Protein AF-A0A9E6EYE8-F1 (afdb_monomer)

pLDDT: mean 76.61, std 19.28, range [42.81, 94.75]

Sequence (76 aa):
MILKFWCISCKKIFENEGNKKEWIDVIYGPCMKYIAECPECKTECNEYREPSYQKKSSQTPQMGCAGHCNNCEYSH

Radius of gyration: 23.41 Å; Cα contacts (8 Å, |Δi|>4): 96; chains: 1; bounding box: 56×37×52 Å

Mean predicted aligned error: 14.12 Å

Secondary structure (DSSP, 8-state):
--EEEEETTTTEEEEE--EEEEEEETTTEEEEEEEEE-TTT--EEEE-----------------------------

Structure (mmCIF, N/CA/C/O backbone):
data_AF-A0A9E6EYE8-F1
#
_entry.id   AF-A0A9E6EYE8-F1
#
loop_
_atom_site.group_PDB
_atom_site.id
_atom_site.type_symbol
_atom_site.label_atom_id
_atom_site.label_alt_id
_atom_site.label_comp_id
_atom_site.label_asym_id
_atom_site.label_entity_id
_atom_site.label_seq_id
_atom_site.pdbx_PDB_ins_code
_atom_site.Cartn_x
_atom_site.Cartn_y
_atom_site.Cartn_z
_atom_site.occupancy
_atom_site.B_iso_or_equiv
_atom_site.auth_seq_id
_atom_site.auth_comp_id
_atom_site.auth_asym_id
_atom_site.auth_atom_id
_atom_site.pdbx_PDB_model_num
ATOM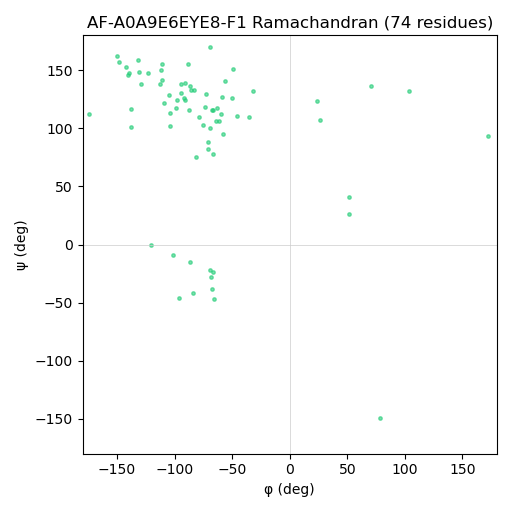 1 N N . MET A 1 1 ? 12.224 8.802 11.329 1.00 67.19 1 MET A N 1
ATOM 2 C CA . MET A 1 1 ? 11.152 9.674 10.785 1.00 67.19 1 MET A CA 1
ATOM 3 C C . MET A 1 1 ? 9.944 8.776 10.618 1.00 67.19 1 MET A C 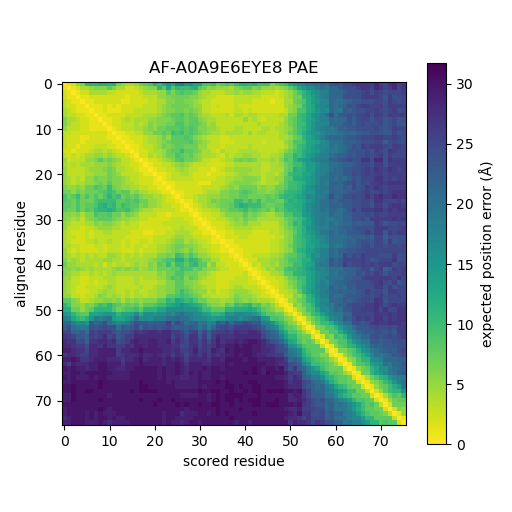1
ATOM 5 O O . MET A 1 1 ? 10.094 7.741 9.992 1.00 67.19 1 MET A O 1
ATOM 9 N N . ILE A 1 2 ? 8.816 9.091 11.253 1.00 85.06 2 ILE A N 1
ATOM 10 C CA . ILE A 1 2 ? 7.640 8.210 11.253 1.00 85.06 2 ILE A CA 1
ATOM 11 C C . ILE A 1 2 ? 6.730 8.605 10.085 1.00 85.06 2 ILE A C 1
ATOM 13 O O . ILE A 1 2 ? 6.378 9.777 9.948 1.00 85.06 2 ILE A O 1
ATOM 17 N N . LEU A 1 3 ? 6.381 7.635 9.242 1.00 89.75 3 LEU A N 1
ATOM 18 C CA . LEU A 1 3 ? 5.488 7.778 8.093 1.00 89.75 3 LEU A CA 1
ATOM 19 C C . LEU A 1 3 ? 4.173 7.034 8.351 1.00 89.75 3 LEU A C 1
ATOM 21 O O . LEU A 1 3 ? 4.120 6.080 9.127 1.00 89.75 3 LEU A O 1
ATOM 25 N N . LYS A 1 4 ? 3.105 7.461 7.672 1.00 93.25 4 LYS A N 1
ATOM 26 C CA . LYS A 1 4 ? 1.792 6.807 7.723 1.00 93.25 4 LYS A CA 1
ATOM 27 C C . LYS A 1 4 ? 1.653 5.820 6.568 1.00 93.25 4 LYS A C 1
ATOM 29 O O . LYS A 1 4 ? 1.991 6.144 5.434 1.00 93.25 4 LYS A O 1
ATOM 34 N N . PHE A 1 5 ? 1.099 4.646 6.840 1.00 92.94 5 PHE A N 1
ATOM 35 C CA . PHE A 1 5 ? 0.868 3.574 5.872 1.00 92.94 5 PHE A CA 1
ATOM 36 C C . PHE A 1 5 ? -0.578 3.106 5.950 1.00 92.94 5 PHE A C 1
ATOM 38 O O . PHE A 1 5 ? -1.129 2.956 7.041 1.00 92.94 5 PHE A O 1
ATOM 45 N N . TRP A 1 6 ? -1.200 2.864 4.796 1.00 91.88 6 TRP A N 1
ATOM 46 C CA . TRP A 1 6 ? -2.557 2.326 4.737 1.00 91.88 6 TRP A CA 1
ATOM 47 C C . TRP A 1 6 ? -2.510 0.825 4.498 1.00 91.88 6 TRP A C 1
ATOM 49 O O . TRP A 1 6 ? -2.059 0.361 3.448 1.00 91.88 6 TRP A O 1
ATOM 59 N N . CYS A 1 7 ? -3.016 0.061 5.462 1.00 91.12 7 CYS A N 1
ATOM 60 C CA . CYS A 1 7 ? -3.188 -1.370 5.299 1.00 91.12 7 CYS A CA 1
ATOM 61 C C . CYS A 1 7 ? -4.543 -1.672 4.661 1.00 91.12 7 CYS A C 1
ATOM 63 O O . CYS A 1 7 ? -5.582 -1.439 5.275 1.00 91.12 7 CYS A O 1
ATOM 65 N N . ILE A 1 8 ? -4.541 -2.248 3.456 1.00 88.62 8 ILE A N 1
ATOM 66 C CA . ILE A 1 8 ? -5.773 -2.656 2.760 1.00 88.62 8 ILE A CA 1
ATOM 67 C C . ILE A 1 8 ? -6.454 -3.820 3.494 1.00 88.62 8 ILE A C 1
ATOM 69 O O . ILE A 1 8 ? -7.677 -3.824 3.625 1.00 88.62 8 ILE A O 1
ATOM 73 N N . SER A 1 9 ? -5.671 -4.765 4.021 1.00 90.38 9 SER A N 1
ATOM 74 C CA . SER A 1 9 ? -6.174 -5.941 4.739 1.00 90.38 9 SER A CA 1
ATOM 75 C C . SER A 1 9 ? -6.863 -5.559 6.052 1.00 90.38 9 SER A C 1
ATOM 77 O O . SER A 1 9 ? -7.973 -6.007 6.325 1.00 90.38 9 SER A O 1
ATOM 79 N N . CYS A 1 10 ? -6.237 -4.686 6.846 1.00 90.69 10 CYS A N 1
ATOM 80 C CA . CYS A 1 10 ? -6.778 -4.228 8.129 1.00 90.69 10 CYS A CA 1
ATOM 81 C C . CYS A 1 10 ? -7.726 -3.027 7.989 1.00 90.69 10 CYS A C 1
ATOM 83 O O . CYS A 1 10 ? -8.439 -2.716 8.938 1.00 90.69 10 CYS A O 1
ATOM 85 N N . LYS A 1 11 ? -7.727 -2.349 6.831 1.00 89.69 11 LYS A N 1
ATOM 86 C CA . LYS A 1 11 ? -8.431 -1.079 6.566 1.00 89.69 11 LYS A CA 1
ATOM 87 C C . LYS A 1 11 ? -8.123 0.000 7.610 1.00 89.69 11 LYS A C 1
ATOM 89 O O . LYS A 1 11 ? -9.014 0.715 8.064 1.00 89.69 11 LYS A O 1
ATOM 94 N N . LYS A 1 12 ? -6.854 0.090 8.014 1.00 89.75 12 LYS A N 1
ATOM 95 C CA . LYS A 1 12 ? -6.367 1.023 9.038 1.00 89.75 12 LYS A CA 1
ATOM 96 C C . LYS A 1 12 ? -5.128 1.760 8.550 1.00 89.75 12 LYS A C 1
ATOM 98 O O . LYS A 1 12 ? -4.310 1.198 7.817 1.00 89.75 12 LYS A O 1
ATOM 103 N N . ILE A 1 13 ? -4.986 2.998 9.016 1.00 91.38 13 ILE A N 1
ATOM 104 C CA . ILE A 1 13 ? -3.739 3.757 8.928 1.00 91.38 13 ILE A CA 1
ATOM 105 C C . ILE A 1 13 ? -2.890 3.387 10.140 1.00 91.38 13 ILE A C 1
ATOM 107 O O . ILE A 1 13 ? -3.397 3.376 11.261 1.00 91.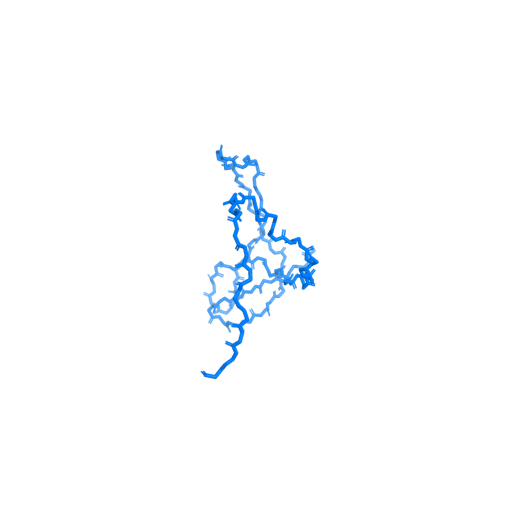38 13 ILE A O 1
ATOM 111 N N . PHE A 1 14 ? -1.614 3.102 9.916 1.00 91.50 14 PHE A N 1
ATOM 112 C CA . PHE A 1 14 ? -0.641 2.899 10.982 1.00 91.50 14 PHE A CA 1
ATOM 113 C C . PHE A 1 14 ? 0.623 3.707 10.716 1.00 91.50 14 PHE A C 1
ATOM 115 O O . PHE A 1 14 ? 0.907 4.100 9.585 1.00 91.50 14 PHE A O 1
ATOM 122 N N . GLU A 1 15 ? 1.367 3.961 11.779 1.00 92.38 15 GLU A N 1
ATOM 123 C CA . GLU A 1 15 ? 2.602 4.728 11.757 1.00 92.38 15 GLU A CA 1
ATOM 124 C C . GLU A 1 15 ? 3.792 3.778 11.879 1.00 92.38 15 GLU A C 1
ATOM 126 O O . GLU A 1 15 ? 3.813 2.908 12.749 1.00 92.38 15 GLU A O 1
ATOM 131 N N . ASN A 1 16 ? 4.760 3.897 10.973 1.00 91.31 16 ASN A N 1
ATOM 132 C CA . ASN A 1 16 ? 5.963 3.069 10.971 1.00 91.31 16 ASN A CA 1
ATOM 133 C C . ASN A 1 16 ? 7.140 3.862 10.379 1.00 91.31 16 ASN A C 1
ATOM 135 O O . ASN A 1 16 ? 6.938 4.872 9.705 1.00 91.31 16 ASN A O 1
ATOM 139 N N . GLU A 1 17 ? 8.375 3.432 10.620 1.00 89.75 17 GLU A N 1
ATOM 140 C CA . GLU A 1 17 ? 9.559 4.103 10.067 1.00 89.75 17 GLU A CA 1
ATOM 141 C C . GLU A 1 17 ? 9.656 3.934 8.546 1.00 89.75 17 GLU A C 1
ATOM 143 O O . GLU A 1 17 ? 10.130 4.835 7.859 1.00 89.75 17 GLU A O 1
ATOM 148 N N . GLY A 1 18 ? 9.105 2.838 8.013 1.00 88.62 18 GLY A N 1
ATOM 149 C CA . GLY A 1 18 ? 9.048 2.575 6.580 1.00 88.62 18 GLY A CA 1
ATOM 150 C C . GLY A 1 18 ? 10.411 2.244 5.971 1.00 88.62 18 GLY A C 1
ATOM 151 O O . GLY A 1 18 ? 11.417 2.904 6.202 1.00 88.62 18 GLY A O 1
ATOM 152 N N . ASN A 1 19 ? 10.444 1.230 5.119 1.00 90.88 19 ASN A N 1
ATOM 153 C CA . ASN A 1 19 ? 11.611 0.872 4.331 1.00 90.88 19 ASN A CA 1
ATOM 154 C C . ASN A 1 19 ? 11.568 1.597 2.985 1.00 90.88 19 ASN A C 1
ATOM 156 O O . ASN A 1 19 ? 10.605 1.474 2.220 1.00 90.88 19 ASN A O 1
ATOM 160 N N . LYS A 1 20 ? 12.629 2.349 2.681 1.00 91.06 20 LYS A N 1
ATOM 161 C CA . LYS A 1 20 ? 12.816 2.973 1.370 1.00 91.06 20 LYS A CA 1
ATOM 162 C C . LYS A 1 20 ? 13.192 1.889 0.361 1.00 91.06 20 LYS A C 1
ATOM 164 O O . LYS A 1 20 ? 14.223 1.236 0.499 1.00 91.06 20 LYS A O 1
ATOM 169 N N . LYS A 1 21 ? 12.360 1.702 -0.658 1.00 91.44 21 LYS A N 1
ATOM 170 C CA . LYS A 1 21 ? 12.609 0.801 -1.784 1.00 91.44 21 LYS A CA 1
ATOM 171 C C . LYS A 1 21 ? 12.872 1.641 -3.022 1.00 91.44 21 LYS A C 1
ATOM 173 O O . LYS A 1 21 ? 12.032 2.448 -3.414 1.00 91.44 21 LYS A O 1
ATOM 178 N N . GLU A 1 22 ? 14.036 1.447 -3.619 1.00 93.88 22 GLU A N 1
ATOM 179 C CA . GLU A 1 22 ? 14.494 2.166 -4.806 1.00 93.88 22 GLU A CA 1
ATOM 180 C C . GLU A 1 22 ? 14.565 1.183 -5.975 1.00 93.88 22 GLU A C 1
ATOM 182 O O . GLU A 1 22 ? 14.965 0.030 -5.801 1.00 93.88 22 GLU A O 1
ATOM 187 N N . TRP A 1 23 ? 14.124 1.611 -7.153 1.00 93.50 23 TRP A N 1
ATOM 188 C CA . TRP A 1 23 ? 14.217 0.823 -8.381 1.00 93.50 23 TRP A CA 1
ATOM 189 C C . TRP A 1 23 ? 14.387 1.746 -9.582 1.00 93.50 23 TRP A C 1
ATOM 191 O O . TRP A 1 23 ? 14.037 2.921 -9.530 1.00 93.50 23 TRP A O 1
ATOM 201 N N . ILE A 1 24 ? 14.935 1.216 -10.670 1.00 93.12 24 ILE A N 1
ATOM 202 C CA . ILE A 1 24 ? 15.097 1.962 -11.918 1.00 93.12 24 ILE A CA 1
ATOM 203 C C . ILE A 1 24 ? 14.020 1.473 -12.874 1.00 93.12 24 ILE A C 1
ATOM 205 O O . ILE A 1 24 ? 14.024 0.310 -13.275 1.00 93.12 24 ILE A O 1
ATOM 209 N N . ASP A 1 25 ? 13.085 2.355 -13.198 1.00 92.50 25 ASP A N 1
ATOM 210 C CA . ASP A 1 25 ? 12.095 2.113 -14.233 1.00 92.50 25 ASP A CA 1
ATOM 211 C C . ASP A 1 25 ? 12.670 2.524 -15.595 1.00 92.50 25 ASP A C 1
ATOM 213 O O . ASP A 1 25 ? 13.313 3.566 -15.724 1.00 92.50 25 ASP A O 1
ATOM 217 N N . VAL A 1 26 ? 12.456 1.705 -16.622 1.00 93.19 26 VAL A N 1
ATOM 218 C CA . VAL A 1 26 ? 12.978 1.966 -17.974 1.00 93.19 26 VAL A CA 1
ATOM 219 C C . VAL A 1 26 ? 12.306 3.159 -18.660 1.00 93.19 26 VAL A C 1
ATOM 221 O O . VAL A 1 26 ? 12.896 3.736 -19.570 1.00 93.19 26 VAL A O 1
ATOM 224 N N . ILE A 1 27 ? 11.100 3.541 -18.233 1.00 94.75 27 ILE A N 1
ATOM 225 C CA . ILE A 1 27 ? 10.335 4.661 -18.794 1.00 94.75 27 ILE A CA 1
ATOM 226 C C . ILE A 1 27 ? 10.557 5.924 -17.956 1.00 94.75 27 ILE A C 1
ATOM 228 O O . ILE A 1 27 ? 10.788 7.000 -18.506 1.00 94.75 27 ILE A O 1
ATOM 232 N N . TYR A 1 28 ? 10.488 5.798 -16.628 1.00 88.12 28 TYR A N 1
ATOM 233 C CA . TYR A 1 28 ? 10.488 6.947 -15.710 1.00 88.12 28 TYR A CA 1
ATOM 234 C C . TYR A 1 28 ? 11.842 7.224 -15.038 1.00 88.12 28 TYR A C 1
ATOM 236 O O . TYR A 1 28 ? 12.007 8.260 -14.395 1.00 88.12 28 TYR A O 1
ATOM 244 N N . GLY A 1 29 ? 12.820 6.328 -15.187 1.00 92.88 29 GLY A N 1
ATOM 245 C CA . GLY A 1 29 ? 14.136 6.450 -14.568 1.00 92.88 29 GLY A CA 1
ATOM 246 C C . GLY A 1 29 ? 14.145 6.053 -13.081 1.00 92.88 29 GLY A C 1
ATOM 247 O O . GLY A 1 29 ? 13.399 5.155 -12.674 1.00 92.88 29 GLY A O 1
ATOM 248 N N . PRO A 1 30 ? 15.018 6.657 -12.251 1.00 92.88 30 PRO A N 1
ATOM 249 C CA . PRO A 1 30 ? 15.168 6.281 -10.847 1.00 92.88 30 PRO A CA 1
ATOM 250 C C . PRO A 1 30 ? 13.906 6.622 -10.047 1.00 92.88 30 PRO A C 1
ATOM 252 O O . PRO A 1 30 ? 13.544 7.785 -9.870 1.00 92.88 30 PRO A O 1
ATOM 255 N N . CYS A 1 31 ? 13.253 5.586 -9.535 1.00 93.31 31 CYS A N 1
ATOM 256 C CA . CYS A 1 31 ? 12.038 5.659 -8.742 1.00 93.31 31 CYS A CA 1
ATOM 257 C C . CYS A 1 31 ? 12.308 5.234 -7.294 1.00 93.31 31 CYS A C 1
ATOM 259 O O . CYS A 1 31 ? 13.156 4.385 -7.011 1.00 93.31 31 CYS A O 1
ATOM 261 N N . MET A 1 32 ? 11.543 5.803 -6.361 1.00 91.75 32 MET A N 1
ATOM 262 C CA . MET A 1 32 ? 11.581 5.422 -4.951 1.00 91.75 32 MET A CA 1
ATOM 263 C C . MET A 1 32 ? 10.178 5.397 -4.345 1.00 91.75 32 MET A C 1
ATOM 265 O O . MET A 1 32 ? 9.328 6.222 -4.687 1.00 91.75 32 MET A O 1
ATOM 269 N N . LYS A 1 33 ? 9.943 4.470 -3.414 1.00 90.75 33 LYS A N 1
ATOM 270 C CA . LYS A 1 33 ? 8.737 4.418 -2.577 1.00 90.75 33 LYS A CA 1
ATOM 271 C C . LYS A 1 33 ? 9.081 3.974 -1.169 1.00 90.75 33 LYS A C 1
ATOM 273 O O . LYS A 1 33 ? 10.015 3.201 -0.972 1.00 90.75 33 LYS A O 1
ATOM 278 N N . TYR A 1 34 ? 8.270 4.403 -0.216 1.00 92.06 34 TYR A N 1
ATOM 279 C CA . TYR A 1 34 ? 8.300 3.876 1.139 1.00 92.06 34 TYR A CA 1
ATOM 280 C C . TYR A 1 34 ? 7.261 2.764 1.278 1.00 92.06 34 TYR A C 1
ATOM 282 O O . TYR A 1 34 ? 6.099 2.926 0.891 1.00 92.06 34 TYR A O 1
ATOM 290 N N . ILE A 1 35 ? 7.696 1.631 1.820 1.00 91.56 35 ILE A N 1
ATOM 291 C CA . ILE A 1 35 ? 6.855 0.476 2.150 1.00 91.56 35 ILE A CA 1
ATOM 292 C C . ILE A 1 35 ? 6.997 0.142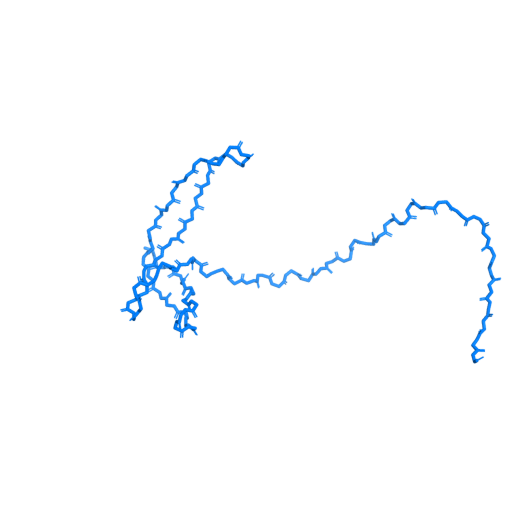 3.631 1.00 91.56 35 ILE A C 1
ATOM 294 O O . ILE A 1 35 ? 8.071 0.300 4.198 1.00 91.56 35 ILE A O 1
ATOM 298 N N . ALA A 1 36 ? 5.946 -0.355 4.267 1.00 92.75 36 ALA A N 1
ATOM 299 C CA . ALA A 1 36 ? 6.030 -0.875 5.627 1.00 92.75 36 ALA A CA 1
ATOM 300 C C . ALA A 1 36 ? 5.194 -2.139 5.772 1.00 92.75 36 ALA A C 1
ATOM 302 O O . ALA A 1 36 ? 4.141 -2.272 5.152 1.00 92.75 36 ALA A O 1
ATOM 303 N N . GLU A 1 37 ? 5.640 -3.054 6.623 1.00 91.56 37 GLU A N 1
ATOM 304 C CA . GLU A 1 37 ? 4.856 -4.231 6.976 1.00 91.56 37 GLU A CA 1
ATOM 305 C C . GLU A 1 37 ? 3.852 -3.885 8.074 1.00 91.56 37 GLU A C 1
ATOM 307 O O . GLU A 1 37 ? 4.182 -3.244 9.077 1.00 91.56 37 GLU A O 1
ATOM 312 N N . CYS A 1 38 ? 2.604 -4.307 7.878 1.00 90.62 38 CYS A N 1
ATOM 313 C CA . CYS A 1 38 ? 1.577 -4.144 8.896 1.00 90.62 38 CYS A CA 1
ATOM 314 C C . CYS A 1 38 ? 1.825 -5.120 10.064 1.00 90.62 38 CYS A C 1
ATOM 316 O O . CYS A 1 38 ? 1.938 -6.323 9.818 1.00 90.62 38 CYS A O 1
ATOM 318 N N . PRO A 1 39 ? 1.833 -4.663 11.330 1.00 88.12 39 PRO A N 1
ATOM 319 C CA . PRO A 1 39 ? 2.074 -5.538 12.481 1.00 88.12 39 PRO A CA 1
ATOM 320 C C . PRO A 1 39 ? 0.962 -6.577 12.703 1.00 88.12 39 PRO A C 1
ATOM 322 O O . PRO A 1 39 ? 1.217 -7.624 13.289 1.00 88.12 39 PRO A O 1
ATOM 325 N N . GLU A 1 40 ? -0.260 -6.315 12.225 1.00 88.81 40 GLU A N 1
ATOM 326 C CA . GLU A 1 40 ? -1.400 -7.225 12.402 1.00 88.81 40 GLU A CA 1
ATOM 327 C C . GLU A 1 40 ? -1.438 -8.334 11.336 1.00 88.81 40 GLU A C 1
ATOM 329 O O . GLU A 1 40 ? -1.711 -9.488 11.650 1.00 88.81 40 GLU A O 1
ATOM 334 N N . CYS A 1 41 ? -1.161 -8.005 10.069 1.00 90.44 41 CYS A N 1
ATOM 335 C CA . CYS A 1 41 ? -1.347 -8.931 8.942 1.00 90.44 41 CYS A CA 1
ATOM 336 C C . CYS A 1 41 ? -0.075 -9.244 8.144 1.00 90.44 41 CYS A C 1
ATOM 338 O O . CYS A 1 41 ? -0.150 -9.992 7.170 1.00 90.44 41 CYS A O 1
ATOM 340 N N . LYS A 1 42 ? 1.076 -8.661 8.510 1.00 87.88 42 LYS A N 1
ATOM 341 C CA . LYS A 1 42 ? 2.384 -8.840 7.845 1.00 87.88 42 LYS A CA 1
ATOM 342 C C . LYS A 1 42 ? 2.354 -8.612 6.328 1.00 87.88 42 LYS A C 1
ATOM 344 O O . LYS A 1 42 ? 3.136 -9.182 5.580 1.00 87.88 42 LYS A O 1
ATOM 349 N N . THR A 1 43 ? 1.408 -7.801 5.861 1.00 89.38 43 THR A N 1
ATOM 350 C CA . THR A 1 43 ? 1.282 -7.443 4.446 1.00 89.38 43 THR A CA 1
ATOM 351 C C . THR A 1 43 ? 2.086 -6.174 4.174 1.00 89.38 43 THR A C 1
ATOM 353 O O . THR A 1 43 ? 2.032 -5.232 4.972 1.00 89.38 43 THR A O 1
ATOM 356 N N . GLU A 1 44 ? 2.795 -6.127 3.042 1.00 90.50 44 GLU A N 1
ATOM 357 C CA . GLU A 1 44 ? 3.450 -4.911 2.547 1.00 90.50 44 GLU A CA 1
ATOM 358 C C . GLU A 1 44 ? 2.398 -3.837 2.240 1.00 90.50 44 GLU A C 1
ATOM 360 O O . GLU A 1 44 ? 1.530 -3.997 1.379 1.00 90.50 44 GLU A O 1
ATOM 365 N N . CYS A 1 45 ? 2.484 -2.724 2.959 1.00 92.00 45 CYS A N 1
ATOM 366 C CA . CYS A 1 45 ? 1.614 -1.569 2.817 1.00 92.00 45 CYS A CA 1
ATOM 367 C C . CYS A 1 45 ? 2.411 -0.403 2.227 1.00 92.00 45 CYS A C 1
ATOM 369 O O . CYS A 1 45 ? 3.575 -0.192 2.571 1.00 92.00 45 CYS A O 1
ATOM 371 N N . ASN A 1 46 ? 1.775 0.368 1.348 1.00 89.75 46 ASN A N 1
ATOM 372 C CA . ASN A 1 46 ? 2.385 1.557 0.755 1.00 89.75 46 ASN A CA 1
ATOM 373 C C . ASN A 1 46 ? 2.122 2.790 1.629 1.00 89.75 46 ASN A C 1
ATOM 375 O O . ASN A 1 46 ? 1.149 2.829 2.393 1.00 89.75 46 ASN A O 1
ATOM 379 N N . GLU A 1 47 ? 2.995 3.790 1.504 1.00 91.56 47 GLU A N 1
ATOM 380 C CA . GLU A 1 47 ? 2.837 5.096 2.147 1.00 91.56 47 GLU A CA 1
ATOM 381 C C . GLU A 1 47 ? 1.438 5.667 1.872 1.00 91.56 47 GLU A C 1
ATOM 383 O O . GLU A 1 47 ? 0.995 5.776 0.724 1.00 91.56 47 GLU A O 1
ATOM 388 N N . TYR A 1 48 ? 0.734 6.026 2.942 1.00 89.00 48 TYR A N 1
ATOM 389 C CA . TYR A 1 48 ? -0.534 6.725 2.851 1.00 89.00 48 TYR A CA 1
ATOM 390 C C . TYR A 1 48 ? -0.259 8.198 2.566 1.00 89.00 48 TYR A C 1
ATOM 392 O O . TYR A 1 48 ? 0.211 8.936 3.432 1.00 89.00 48 TYR A O 1
ATOM 400 N N . ARG A 1 49 ? -0.586 8.625 1.348 1.00 81.31 49 ARG A N 1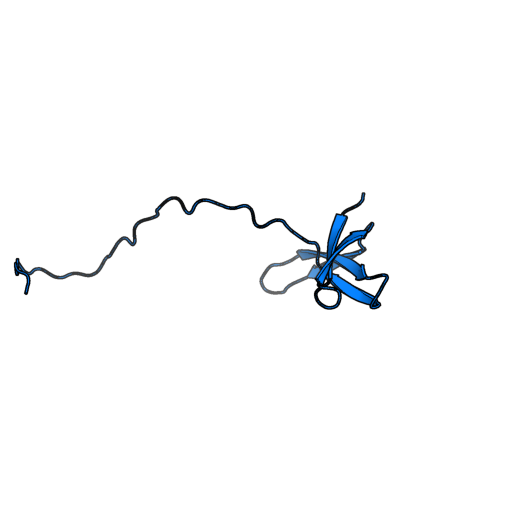
ATOM 401 C CA . ARG A 1 49 ? -0.627 10.039 0.981 1.00 81.31 49 ARG A CA 1
ATOM 402 C C . ARG A 1 49 ? -2.059 10.518 1.063 1.00 81.31 49 ARG A C 1
ATOM 404 O O . ARG A 1 49 ? -2.939 9.946 0.421 1.00 81.31 49 ARG A O 1
ATOM 411 N N . GLU A 1 50 ? -2.283 11.572 1.839 1.00 74.44 50 GLU A N 1
ATOM 412 C CA . GLU A 1 50 ? -3.570 12.251 1.820 1.00 74.44 50 GLU A CA 1
ATOM 413 C C . GLU A 1 50 ? -3.826 12.742 0.391 1.00 74.44 50 GLU A C 1
ATOM 415 O O . GLU A 1 50 ? -2.955 13.403 -0.188 1.00 74.44 50 GLU A O 1
ATOM 420 N N . PRO A 1 51 ? -4.980 12.412 -0.215 1.00 69.50 51 PRO A N 1
ATOM 421 C CA . PRO A 1 51 ? -5.357 13.026 -1.470 1.00 69.50 51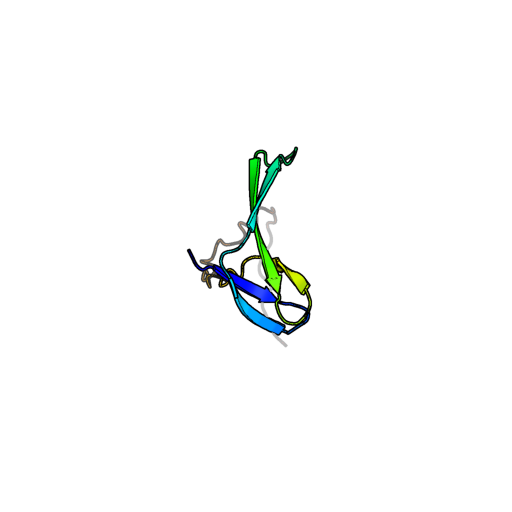 PRO A CA 1
ATOM 422 C C . PRO A 1 51 ? -5.489 14.520 -1.192 1.00 69.50 51 PRO A C 1
ATOM 424 O O . PRO A 1 51 ? -6.434 14.965 -0.540 1.00 69.50 51 PRO A O 1
ATOM 427 N N . SER A 1 52 ? -4.519 15.306 -1.654 1.00 58.62 52 SER A N 1
ATOM 428 C CA . SER A 1 52 ? -4.671 16.747 -1.671 1.00 58.62 52 SER A CA 1
ATOM 429 C C . SER A 1 52 ? -5.885 17.020 -2.549 1.00 58.62 52 SER A C 1
ATOM 431 O O . SER A 1 52 ? -5.895 16.711 -3.741 1.00 58.62 52 SER A O 1
ATOM 433 N N . TYR A 1 53 ? -6.960 17.518 -1.937 1.00 56.78 53 TYR A N 1
ATOM 434 C CA . TYR A 1 53 ? -8.155 17.951 -2.647 1.00 56.78 53 TYR A CA 1
ATOM 435 C C . TYR A 1 53 ? -7.769 19.174 -3.481 1.00 56.78 53 TYR A C 1
ATOM 437 O O . TYR A 1 53 ? -7.993 2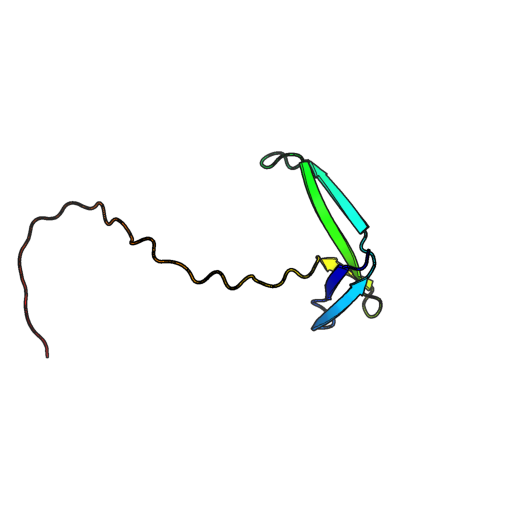0.324 -3.103 1.00 56.78 53 TYR A O 1
ATOM 445 N N . GLN A 1 54 ? -7.110 18.938 -4.613 1.00 56.09 54 GLN A N 1
ATOM 446 C CA . G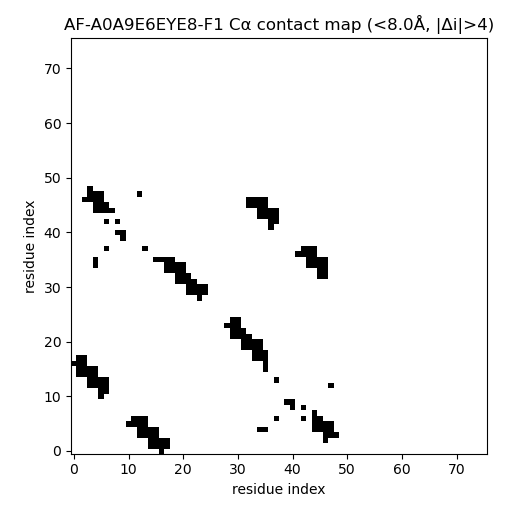LN A 1 54 ? -6.926 19.947 -5.628 1.00 56.09 54 GLN A CA 1
ATOM 447 C C . GLN A 1 54 ? -8.310 20.168 -6.214 1.00 56.09 54 GLN A C 1
ATOM 449 O O . GLN A 1 54 ? -8.810 19.366 -7.006 1.00 56.09 54 GLN A O 1
ATOM 454 N N . LYS A 1 55 ? -8.967 21.245 -5.766 1.00 52.06 55 LYS A N 1
ATOM 455 C CA . LYS A 1 55 ? -10.079 21.840 -6.502 1.00 52.06 55 LYS A CA 1
ATOM 456 C C . LYS A 1 55 ? -9.608 21.923 -7.951 1.00 52.06 55 LYS A C 1
ATOM 458 O O . LYS A 1 55 ? -8.674 22.665 -8.236 1.00 52.06 55 LYS A O 1
ATOM 463 N N . LYS A 1 56 ? -10.204 21.116 -8.831 1.00 49.06 56 LYS A N 1
ATOM 464 C CA . LYS A 1 56 ? -9.988 21.188 -10.274 1.00 49.06 56 LYS A CA 1
ATOM 465 C C . LYS A 1 56 ? -10.365 22.608 -10.691 1.00 49.06 56 LYS A C 1
ATOM 467 O O . LYS A 1 56 ? -11.545 22.907 -1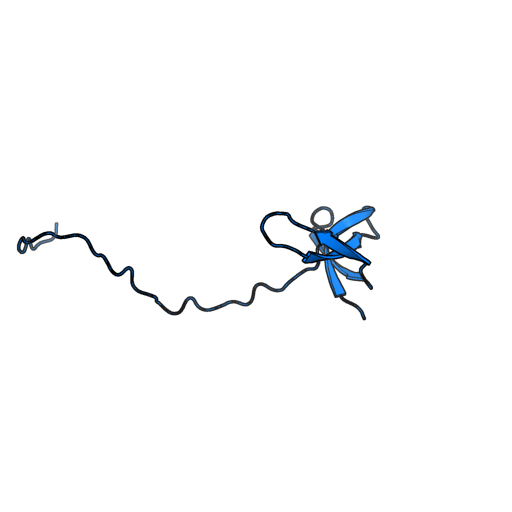0.846 1.00 49.06 56 LYS A O 1
ATOM 472 N N . SER A 1 57 ? -9.389 23.505 -10.783 1.00 47.75 57 SER A N 1
ATOM 473 C CA . SER A 1 57 ? -9.581 24.783 -11.449 1.00 47.75 57 SER A CA 1
ATOM 474 C C . SER A 1 57 ? -9.766 24.462 -12.922 1.00 47.75 57 SER A C 1
ATOM 476 O O . SER A 1 57 ? -8.877 23.896 -13.556 1.00 47.75 57 SER A O 1
ATOM 478 N N . SER A 1 58 ? -10.961 24.766 -13.406 1.00 54.88 58 SER A N 1
ATOM 479 C CA . SER A 1 58 ? -11.423 24.663 -14.777 1.00 54.88 58 SER A CA 1
ATOM 480 C C . SER A 1 58 ? -10.323 24.981 -15.793 1.00 54.88 58 SER A C 1
ATOM 482 O O . SER A 1 58 ? -9.951 26.136 -15.970 1.00 54.88 58 SER A O 1
ATOM 484 N N . GLN A 1 59 ? -9.848 23.965 -16.508 1.00 53.12 59 GLN A N 1
ATOM 485 C CA . GLN A 1 59 ? -9.410 24.156 -17.884 1.00 53.12 59 GLN A CA 1
ATOM 486 C C . GLN A 1 59 ? -10.513 23.584 -18.760 1.00 53.12 59 GLN A C 1
ATOM 488 O O . GLN A 1 59 ? -10.731 22.379 -18.852 1.00 53.12 59 GLN A O 1
ATOM 493 N N . THR A 1 60 ? -11.286 24.524 -19.289 1.00 56.44 60 THR A N 1
ATOM 494 C CA . THR A 1 60 ? -12.216 24.394 -20.406 1.00 56.44 60 THR A CA 1
ATOM 495 C C . THR A 1 60 ? -11.737 23.369 -21.437 1.00 56.44 60 THR A C 1
ATOM 497 O O . THR A 1 60 ? -10.590 23.479 -21.877 1.00 56.44 60 THR A O 1
ATOM 500 N N . PRO A 1 61 ? -12.582 22.433 -21.906 1.00 48.12 61 PRO A N 1
ATOM 501 C CA . PRO A 1 61 ? -12.292 21.737 -23.148 1.00 48.12 61 PRO A CA 1
ATOM 502 C C . PRO A 1 61 ? -12.307 22.783 -24.266 1.00 48.12 61 PRO A C 1
ATOM 504 O O . PRO A 1 61 ? -13.356 23.311 -24.634 1.00 48.12 61 PRO A O 1
ATOM 507 N N . GLN A 1 62 ? -11.126 23.136 -24.771 1.00 52.84 62 GLN A N 1
ATOM 508 C CA . GLN A 1 62 ? -10.992 23.941 -25.976 1.00 52.84 62 GLN A CA 1
ATOM 509 C C . GLN A 1 62 ? -11.413 23.033 -27.138 1.00 52.84 62 GLN A C 1
ATOM 511 O O . GLN A 1 62 ? -10.630 22.254 -27.675 1.00 52.84 62 GLN A O 1
ATOM 516 N N . MET A 1 63 ? -12.717 23.051 -27.413 1.00 47.34 63 MET A N 1
ATOM 517 C CA . MET A 1 63 ? -13.396 22.250 -28.422 1.00 47.34 63 MET A CA 1
ATOM 518 C C . MET A 1 63 ? -12.997 22.779 -29.803 1.00 47.34 63 MET A C 1
ATOM 520 O O . MET A 1 63 ? -13.671 23.611 -30.402 1.00 47.34 63 MET A O 1
ATOM 524 N N . GLY A 1 64 ? -11.832 22.346 -30.274 1.00 53.34 64 GLY A N 1
ATOM 525 C CA . GLY A 1 64 ? -11.367 22.556 -31.637 1.00 53.34 64 GLY A CA 1
ATOM 526 C C . GLY A 1 64 ? -11.995 21.528 -32.569 1.00 53.34 64 GLY A C 1
ATOM 527 O O . GLY A 1 64 ? -11.319 20.592 -32.977 1.00 53.34 64 GLY A O 1
ATOM 528 N N . CYS A 1 65 ? -13.277 21.701 -32.896 1.00 44.53 65 CYS A N 1
ATOM 529 C CA . CYS A 1 65 ? -13.953 20.953 -33.956 1.00 44.53 65 CYS A CA 1
ATOM 530 C C . CYS A 1 65 ? -14.831 21.922 -34.756 1.00 44.53 65 CYS A C 1
ATOM 532 O O . CYS A 1 65 ? -15.753 22.531 -34.221 1.00 44.53 65 CYS A O 1
ATOM 534 N N . ALA A 1 66 ? -14.497 22.078 -36.034 1.00 49.03 66 ALA A N 1
ATOM 535 C CA . ALA A 1 66 ? -15.176 22.909 -37.015 1.00 49.03 66 ALA A CA 1
ATOM 536 C C . ALA A 1 66 ? -16.668 22.561 -37.164 1.00 49.03 66 ALA A C 1
ATOM 538 O O . ALA A 1 66 ? -17.029 21.388 -37.206 1.00 49.03 66 ALA A O 1
ATOM 539 N N . GLY A 1 67 ? -17.526 23.571 -37.320 1.00 42.81 67 GLY A N 1
ATOM 540 C CA . GLY A 1 67 ? -18.940 23.337 -37.608 1.00 42.81 67 GLY A CA 1
ATOM 541 C C . GLY A 1 67 ? -19.782 24.602 -37.559 1.00 42.81 67 GLY A C 1
ATOM 542 O O . GLY A 1 67 ? -20.273 25.016 -36.519 1.00 42.81 67 GLY A O 1
ATOM 543 N N . HIS A 1 68 ? -19.944 25.222 -38.714 1.00 51.25 68 HIS A N 1
ATOM 544 C CA . HIS A 1 68 ? -20.855 26.322 -38.980 1.00 51.25 68 HIS A CA 1
ATOM 545 C C . HIS A 1 68 ? -22.296 25.786 -39.072 1.00 51.25 68 HIS A C 1
ATOM 547 O O . HIS A 1 68 ? -22.606 25.227 -40.116 1.00 51.25 68 HIS A O 1
ATOM 553 N N . CYS A 1 69 ? -23.173 25.932 -38.062 1.00 43.97 69 CYS A N 1
ATOM 554 C CA . CYS A 1 69 ? -24.641 26.026 -38.258 1.00 43.97 69 CYS A CA 1
ATOM 555 C C . CYS A 1 69 ? -25.455 26.323 -36.971 1.00 43.97 69 CYS A C 1
ATOM 557 O O . CYS A 1 69 ? -25.559 25.509 -36.064 1.00 43.97 69 CYS A O 1
ATOM 559 N N . ASN A 1 70 ? -26.031 27.529 -36.963 1.00 50.34 70 ASN A N 1
ATOM 560 C CA . ASN A 1 70 ? -27.364 27.975 -36.524 1.00 50.34 70 ASN A CA 1
ATOM 561 C C . ASN A 1 70 ? -28.180 27.178 -35.481 1.00 50.34 70 ASN A C 1
ATOM 563 O O . ASN A 1 70 ? -28.590 26.049 -35.717 1.00 50.34 70 ASN A O 1
ATOM 567 N N . ASN A 1 71 ? -28.538 27.898 -34.408 1.00 54.22 71 ASN A N 1
ATOM 568 C CA . ASN A 1 71 ? -29.892 28.038 -33.849 1.00 54.22 71 ASN A CA 1
ATOM 569 C C . ASN A 1 71 ? -30.871 26.877 -34.117 1.00 54.22 71 ASN A C 1
ATOM 571 O O . ASN A 1 71 ? -31.432 26.796 -35.206 1.00 54.22 71 ASN A O 1
ATOM 575 N N . CYS A 1 72 ? -31.161 26.076 -33.089 1.00 48.62 72 CYS A N 1
ATOM 576 C CA . CYS A 1 72 ? -32.501 25.530 -32.883 1.00 48.62 72 CYS A CA 1
ATOM 577 C C . CYS A 1 72 ? -32.839 25.601 -31.393 1.00 48.62 72 CYS A C 1
ATOM 579 O O . CYS A 1 72 ? -32.359 24.835 -30.559 1.00 48.62 72 CYS A O 1
ATOM 581 N N . GLU A 1 73 ? -33.628 26.624 -31.112 1.00 48.31 73 GLU A N 1
ATOM 582 C CA . GLU A 1 73 ? -34.480 26.824 -29.958 1.00 48.31 73 GLU A CA 1
ATOM 583 C C . GLU A 1 73 ? -35.383 25.611 -29.649 1.00 48.31 73 GLU A C 1
ATOM 585 O O . GLU A 1 73 ? -35.882 24.932 -30.543 1.00 48.31 73 GLU A O 1
ATOM 590 N N . TYR A 1 74 ? -35.685 25.505 -28.356 1.00 43.03 74 TYR A N 1
ATOM 591 C CA . TYR A 1 74 ? -36.976 25.147 -27.766 1.00 43.03 74 TYR A CA 1
ATOM 592 C C . TYR A 1 74 ? -37.233 23.750 -27.181 1.00 43.03 74 TYR A C 1
ATOM 594 O O . TYR A 1 74 ? -36.970 22.696 -27.748 1.00 43.03 74 TYR A O 1
ATOM 602 N N . SER A 1 75 ? -37.787 23.859 -25.973 1.00 43.50 75 SER A N 1
ATOM 603 C CA . SER A 1 75 ? -38.262 22.877 -25.011 1.00 43.50 75 SER A CA 1
ATOM 604 C C . SER A 1 75 ? -39.522 22.115 -25.438 1.00 43.50 75 SER A C 1
ATOM 606 O O . SER A 1 75 ? -40.274 22.584 -26.289 1.00 43.50 75 SER A O 1
ATOM 608 N N . HIS A 1 76 ? -39.799 21.083 -24.626 1.00 45.44 76 HIS A N 1
ATOM 609 C CA . HIS A 1 76 ? -41.025 20.287 -24.454 1.00 45.44 76 HIS A CA 1
ATOM 610 C C . HIS A 1 76 ? -41.202 19.064 -25.360 1.00 45.44 76 HIS A C 1
ATOM 612 O O . HIS A 1 76 ? -41.366 19.219 -26.585 1.00 45.44 76 HIS A O 1
#

Solvent-accessible surface area (backbone atoms only — not comparable to full-atom values): 5222 Å² total; per-residue (Å²): 115,80,42,48,28,42,32,80,91,77,71,42,78,46,77,42,64,52,48,79,48,73,50,74,41,95,87,80,37,84,44,76,47,48,34,37,68,39,91,88,74,69,44,86,18,48,60,54,71,79,80,74,83,69,75,79,75,84,75,74,82,80,76,88,68,91,79,93,78,80,91,82,85,86,84,136

Nearest PDB structures (foldseek):
  7e8n-assembly1_C-2  TM=4.903E-01  e=4.417E+00  Hymenobacter psoromatis
  2kr7-assembly1_A  TM=3.671E-01  e=3.695E+00  Helicobacter pylori
  4hae-assembly1_A-2  TM=3.628E-01  e=9.578E+00  Homo sapiens
  6oi4-assembly1_A  TM=3.002E-01  e=5.605E+00  Homo sapiens

Foldseek 3Di:
DWFWWADPVVRDIDIDPFDKDWDQDPVPGIDIFTWDQDPVPRDITGTDDDPPPPPPPDDDPPPPDDDDDDDDDDDD